Protein AF-A0A3D6E1V9-F1 (afdb_monomer_lite)

Radius of gyration: 14.33 Å; chains: 1; bounding box: 38×24×37 Å

Sequence (62 aa):
PQLAGSLVKDMRIATADDFAYTDPVDGSRSERQGIRILLDDGSRVVFRLSGTGTEGATLRVY

Secondary structure (DSSP, 8-state):
---TT-EETTEEEEEEEE--EE-TTT--EE----EEEEETTS-EEEEEEES-SSS--EEEE-

pLDDT: mean 94.23, std 7.51, range [58.34, 98.5]

Structure (mmCIF, N/CA/C/O backbone):
data_AF-A0A3D6E1V9-F1
#
_entry.id   AF-A0A3D6E1V9-F1
#
loop_
_atom_site.group_PDB
_atom_site.id
_atom_site.type_symbol
_atom_site.label_atom_id
_atom_site.label_alt_id
_atom_site.label_comp_id
_atom_site.label_asym_id
_atom_site.label_entity_id
_atom_site.label_seq_id
_atom_site.pdbx_PDB_ins_code
_atom_site.Cartn_x
_atom_site.Cartn_y
_atom_site.Cartn_z
_atom_site.occupancy
_atom_site.B_iso_or_equiv
_atom_site.auth_seq_id
_atom_site.auth_comp_id
_atom_site.auth_asym_id
_atom_site.auth_atom_id
_atom_site.pdbx_PDB_model_num
ATOM 1 N N . PRO A 1 1 ? 1.996 -8.584 16.047 1.00 58.34 1 PRO A N 1
ATOM 2 C CA . PRO A 1 1 ? 0.527 -8.480 15.879 1.00 58.34 1 PRO A CA 1
ATOM 3 C C . PRO A 1 1 ? 0.144 -8.591 14.401 1.00 58.34 1 PRO A C 1
ATOM 5 O O . PRO A 1 1 ? 0.673 -7.847 13.581 1.00 58.34 1 PRO A O 1
ATOM 8 N N . GLN A 1 2 ? -0.724 -9.540 14.061 1.00 82.75 2 GLN A N 1
ATOM 9 C CA . GLN A 1 2 ? -1.296 -9.625 12.719 1.00 82.75 2 GLN A CA 1
ATOM 10 C C . GLN A 1 2 ? -2.386 -8.552 12.597 1.00 82.75 2 GLN A C 1
ATOM 12 O O . GLN A 1 2 ? -3.285 -8.502 13.432 1.00 82.75 2 GLN A O 1
ATOM 17 N N . LEU A 1 3 ? -2.254 -7.643 11.625 1.00 92.25 3 LEU A N 1
ATOM 18 C CA . LEU A 1 3 ? -3.171 -6.505 11.468 1.00 92.25 3 LEU A CA 1
ATOM 19 C C . LEU A 1 3 ? -4.525 -6.925 10.880 1.00 92.25 3 LEU A C 1
ATOM 21 O O . LEU A 1 3 ? -5.557 -6.414 11.307 1.00 92.25 3 LEU A O 1
ATOM 25 N N . ALA A 1 4 ? -4.528 -7.856 9.923 1.00 95.38 4 ALA A N 1
ATOM 26 C CA . ALA A 1 4 ? -5.756 -8.362 9.314 1.00 95.38 4 ALA A CA 1
ATOM 27 C C . ALA A 1 4 ? -6.683 -8.983 10.373 1.00 95.38 4 ALA A C 1
ATOM 29 O O . ALA A 1 4 ? -6.235 -9.736 11.238 1.00 95.38 4 ALA A O 1
ATOM 30 N N . GLY A 1 5 ? -7.969 -8.647 10.312 1.00 95.50 5 GLY A N 1
ATOM 31 C CA . GLY A 1 5 ? -8.990 -9.072 11.268 1.00 95.50 5 GLY A CA 1
ATOM 32 C C . GLY A 1 5 ? -9.067 -8.238 12.551 1.00 95.50 5 GLY A C 1
ATOM 33 O O . GLY A 1 5 ? -10.029 -8.400 13.307 1.00 95.50 5 GLY A O 1
ATOM 34 N N . SER A 1 6 ? -8.109 -7.338 12.802 1.00 96.00 6 SER A N 1
ATOM 35 C CA . SER A 1 6 ? -8.138 -6.449 13.969 1.00 96.00 6 SER A CA 1
ATOM 36 C C . SER A 1 6 ? -9.083 -5.253 13.779 1.00 96.00 6 SER A C 1
ATOM 38 O O . SER A 1 6 ? -9.423 -4.873 12.656 1.00 96.00 6 SER A O 1
ATOM 40 N N . LEU A 1 7 ? -9.518 -4.673 14.902 1.00 95.88 7 LEU A N 1
ATOM 41 C CA . LEU A 1 7 ? -10.311 -3.445 14.955 1.00 95.88 7 LEU A CA 1
ATOM 42 C C . LEU A 1 7 ? -9.429 -2.281 15.411 1.00 95.88 7 LEU A C 1
ATOM 44 O O . LEU A 1 7 ? -8.735 -2.384 16.424 1.00 95.88 7 LEU A O 1
ATOM 48 N N . VAL A 1 8 ? -9.493 -1.160 14.695 1.00 94.12 8 VAL A N 1
ATOM 49 C CA . VAL A 1 8 ? -8.817 0.093 15.050 1.00 94.12 8 VAL A CA 1
ATOM 50 C C . VAL A 1 8 ? -9.831 1.223 14.964 1.00 94.12 8 VAL A C 1
ATOM 52 O O . VAL A 1 8 ? -10.292 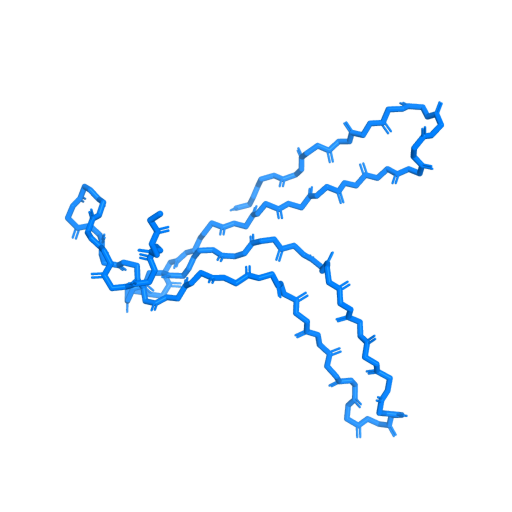1.544 13.876 1.00 94.12 8 VAL A O 1
ATOM 55 N N . LYS A 1 9 ? -10.172 1.842 16.104 1.00 93.62 9 LYS A N 1
ATOM 56 C CA . LYS A 1 9 ? -11.202 2.900 16.183 1.00 93.62 9 LYS A CA 1
ATOM 57 C C . LYS A 1 9 ? -12.497 2.506 15.451 1.00 93.62 9 LYS A C 1
ATOM 59 O O . LYS A 1 9 ? -12.958 3.228 14.575 1.00 93.62 9 LYS A O 1
ATOM 64 N N . ASP A 1 10 ? -13.001 1.314 15.762 1.00 94.75 10 ASP A N 1
ATOM 65 C CA . ASP A 1 10 ? -14.204 0.715 15.163 1.00 94.75 10 ASP A CA 1
ATOM 66 C C . ASP A 1 10 ? -14.132 0.425 13.650 1.00 94.75 10 ASP A C 1
ATOM 68 O O . ASP A 1 10 ? -15.084 -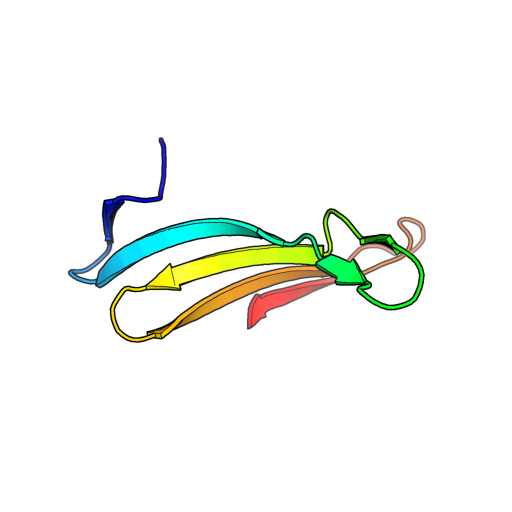0.095 13.075 1.00 94.75 10 ASP A O 1
ATOM 72 N N . MET A 1 11 ? -12.983 0.653 13.008 1.00 95.75 11 MET A N 1
ATOM 73 C CA . MET A 1 11 ? -12.722 0.249 11.628 1.00 95.75 11 MET A CA 1
ATOM 74 C C . MET A 1 11 ? -12.061 -1.130 11.605 1.00 95.75 11 MET A C 1
ATOM 76 O O . MET A 1 11 ? -11.032 -1.356 12.251 1.00 95.75 11 MET A O 1
ATOM 80 N N . ARG A 1 12 ? -12.644 -2.066 10.854 1.00 97.25 12 ARG A N 1
ATOM 81 C CA . ARG A 1 12 ? -12.105 -3.420 10.687 1.00 97.25 12 ARG A CA 1
ATOM 82 C C . ARG A 1 1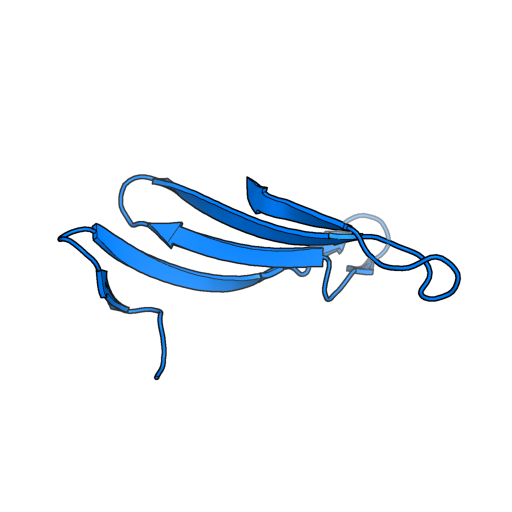2 ? -11.077 -3.446 9.563 1.00 97.25 12 ARG A C 1
ATOM 84 O O . ARG A 1 12 ? -11.382 -3.064 8.436 1.00 97.25 12 ARG A O 1
ATOM 91 N N . ILE A 1 13 ? -9.868 -3.915 9.874 1.00 97.69 13 ILE A N 1
ATOM 92 C CA . ILE A 1 13 ? -8.819 -4.143 8.876 1.00 97.69 13 ILE A CA 1
ATOM 93 C C . ILE A 1 13 ? -9.117 -5.458 8.160 1.00 97.69 13 ILE A C 1
ATOM 95 O O . ILE A 1 13 ? -8.962 -6.532 8.745 1.00 97.69 13 ILE A O 1
ATOM 99 N N . ALA A 1 14 ? -9.503 -5.371 6.891 1.00 97.62 14 ALA A N 1
ATOM 100 C CA . ALA A 1 14 ? -9.752 -6.520 6.030 1.00 97.62 14 ALA A CA 1
ATOM 101 C C . ALA A 1 14 ? -8.438 -7.247 5.720 1.00 97.62 14 ALA A C 1
ATOM 103 O O . ALA A 1 14 ? -8.272 -8.439 5.981 1.00 97.62 14 ALA A O 1
ATOM 104 N N . THR A 1 15 ? -7.462 -6.494 5.208 1.00 97.12 15 THR A N 1
ATOM 105 C CA . THR A 1 15 ? -6.153 -7.013 4.805 1.00 97.12 15 THR A CA 1
ATOM 106 C C . THR A 1 15 ? -5.065 -5.979 5.049 1.00 97.12 15 THR A C 1
ATOM 108 O O . THR A 1 15 ? -5.292 -4.780 4.883 1.00 97.12 15 THR A O 1
ATOM 111 N N . ALA A 1 16 ? -3.864 -6.449 5.373 1.00 97.44 16 ALA A N 1
ATOM 112 C CA . ALA A 1 16 ? -2.663 -5.629 5.384 1.00 97.44 16 ALA A CA 1
ATOM 113 C C . ALA A 1 16 ? -1.528 -6.398 4.705 1.00 97.44 16 ALA A C 1
ATOM 115 O O . ALA A 1 16 ? -1.207 -7.509 5.135 1.00 97.44 16 ALA A O 1
ATOM 116 N N . ASP A 1 17 ? -0.956 -5.835 3.645 1.00 97.12 17 ASP A N 1
ATOM 117 C CA . ASP A 1 17 ? 0.055 -6.497 2.821 1.00 97.12 17 ASP A CA 1
ATOM 118 C C . ASP A 1 17 ? 1.142 -5.537 2.324 1.00 97.12 17 ASP A C 1
ATOM 120 O O . ASP A 1 17 ? 1.009 -4.316 2.413 1.00 97.12 17 ASP A O 1
ATOM 124 N N . ASP A 1 18 ? 2.237 -6.111 1.821 1.00 97.31 18 ASP A N 1
ATOM 125 C CA . ASP A 1 18 ? 3.193 -5.402 0.973 1.00 97.31 18 ASP A CA 1
ATOM 126 C C . ASP A 1 18 ? 2.839 -5.693 -0.486 1.00 97.31 18 ASP A C 1
ATOM 128 O O . ASP A 1 18 ? 2.845 -6.848 -0.923 1.00 97.31 18 ASP A O 1
ATOM 132 N N . PHE A 1 19 ? 2.459 -4.652 -1.221 1.00 97.88 19 PHE A N 1
ATOM 133 C CA . PHE A 1 19 ? 1.853 -4.793 -2.531 1.00 97.88 19 PHE A CA 1
ATOM 134 C C . PHE A 1 19 ? 2.821 -5.432 -3.528 1.00 97.88 19 PHE A C 1
ATOM 136 O O . PHE A 1 19 ? 3.945 -4.964 -3.741 1.00 97.88 19 PHE A O 1
ATOM 143 N N . ALA A 1 20 ? 2.332 -6.481 -4.184 1.00 98.00 20 ALA A N 1
ATOM 144 C CA . ALA A 1 20 ? 2.970 -7.095 -5.330 1.00 98.00 20 ALA A CA 1
ATOM 145 C C . ALA A 1 20 ? 1.989 -7.165 -6.502 1.00 98.00 20 ALA A C 1
ATOM 147 O O . ALA A 1 20 ? 0.790 -7.383 -6.318 1.00 98.00 20 ALA A O 1
ATOM 148 N N . TYR A 1 21 ? 2.520 -7.005 -7.707 1.00 97.94 21 TYR A N 1
ATOM 149 C CA . TYR A 1 21 ? 1.776 -7.108 -8.954 1.00 97.94 21 TYR A CA 1
ATOM 150 C C . TYR A 1 21 ? 2.504 -8.059 -9.898 1.00 97.94 21 TYR A C 1
ATOM 152 O O . TYR A 1 21 ? 3.719 -7.946 -10.074 1.00 97.94 21 TYR A O 1
ATOM 160 N N . THR A 1 22 ? 1.757 -8.991 -10.484 1.00 98.38 22 THR A N 1
ATOM 161 C CA . THR A 1 22 ? 2.233 -9.850 -11.569 1.00 98.38 22 THR A CA 1
ATOM 162 C C . THR A 1 22 ? 1.590 -9.364 -12.853 1.00 98.38 22 THR A C 1
ATOM 164 O O . THR A 1 22 ? 0.363 -9.355 -12.958 1.00 98.38 22 THR A O 1
ATOM 167 N N . ASP A 1 23 ? 2.414 -8.940 -13.803 1.00 98.19 23 ASP A N 1
ATOM 168 C CA . ASP A 1 23 ? 1.943 -8.481 -15.097 1.00 98.19 23 ASP A CA 1
ATOM 169 C C . ASP A 1 23 ? 1.382 -9.670 -15.902 1.00 98.19 23 ASP A C 1
ATOM 171 O O . ASP A 1 23 ? 2.067 -10.683 -16.061 1.00 98.19 23 ASP A O 1
ATOM 175 N N . PRO A 1 24 ? 0.128 -9.604 -16.382 1.00 98.12 24 PRO A N 1
ATOM 176 C CA . PRO A 1 24 ? -0.502 -10.722 -17.078 1.00 98.12 24 PRO A CA 1
ATOM 177 C C . PRO A 1 24 ? -0.024 -10.890 -18.529 1.00 98.12 24 PRO A C 1
ATOM 179 O O . PRO A 1 24 ? -0.392 -11.878 -19.162 1.00 98.12 24 PRO A O 1
ATOM 182 N N . VAL A 1 25 ? 0.742 -9.940 -19.077 1.00 98.50 25 VAL A N 1
ATOM 183 C CA . VAL A 1 25 ? 1.264 -9.973 -20.449 1.00 98.50 25 VAL A CA 1
ATOM 184 C C . VAL A 1 25 ? 2.621 -10.664 -20.486 1.00 98.50 25 VAL A C 1
ATOM 186 O O . VAL A 1 25 ? 2.819 -11.564 -21.301 1.00 98.50 25 VAL A O 1
ATOM 189 N N . ASP A 1 26 ? 3.544 -10.264 -19.609 1.00 98.25 26 ASP A N 1
ATOM 190 C CA . ASP A 1 26 ? 4.921 -10.781 -19.605 1.00 98.25 26 ASP A CA 1
ATOM 191 C C . ASP A 1 26 ? 5.271 -11.663 -18.393 1.00 98.25 26 ASP A C 1
ATOM 193 O O . ASP A 1 26 ? 6.339 -12.276 -18.357 1.00 98.25 26 ASP A O 1
ATOM 197 N N . GLY A 1 27 ? 4.371 -11.778 -17.412 1.00 98.19 27 GLY A N 1
ATOM 198 C CA . GLY A 1 27 ? 4.568 -12.584 -16.207 1.00 98.19 27 GLY A CA 1
ATOM 199 C C . GLY A 1 27 ? 5.555 -11.984 -15.203 1.00 98.19 27 GLY A C 1
ATOM 200 O O . GLY A 1 27 ? 5.836 -12.613 -14.177 1.00 98.19 27 GLY A O 1
ATOM 201 N N . SER A 1 28 ? 6.093 -10.790 -15.460 1.00 98.38 28 SER A N 1
ATOM 202 C CA . SER A 1 28 ? 7.016 -10.121 -14.551 1.00 98.38 28 SER A CA 1
ATOM 203 C C . SER A 1 28 ? 6.332 -9.809 -13.221 1.00 98.38 28 SER A C 1
ATOM 205 O O . SER A 1 28 ? 5.144 -9.486 -13.154 1.00 98.38 28 SER A O 1
ATOM 207 N N . ARG A 1 29 ? 7.082 -9.934 -12.121 1.00 98.31 29 ARG A N 1
ATOM 208 C CA . ARG A 1 29 ? 6.563 -9.706 -10.771 1.00 98.31 29 ARG A CA 1
ATOM 209 C C . ARG A 1 29 ? 7.273 -8.533 -10.120 1.00 98.31 29 ARG A C 1
ATOM 211 O O . ARG A 1 29 ? 8.463 -8.597 -9.825 1.00 98.31 29 ARG A O 1
ATOM 218 N N . SER A 1 30 ? 6.514 -7.477 -9.866 1.00 98.00 30 SER A N 1
ATOM 219 C CA . SER A 1 30 ? 6.953 -6.324 -9.088 1.00 98.00 30 SER A CA 1
ATOM 220 C C . SER A 1 30 ? 6.556 -6.526 -7.634 1.00 98.00 30 SER A C 1
ATOM 222 O O . SER A 1 30 ? 5.372 -6.607 -7.324 1.00 98.00 30 SER A O 1
ATOM 224 N N . GLU A 1 31 ? 7.535 -6.606 -6.741 1.00 97.88 31 GLU A N 1
ATOM 225 C CA . GLU A 1 31 ? 7.325 -6.744 -5.296 1.00 97.88 31 GLU A CA 1
ATOM 226 C C . GLU A 1 31 ? 7.673 -5.440 -4.567 1.00 97.88 31 GLU A C 1
ATOM 228 O O . GLU A 1 31 ? 8.322 -4.557 -5.136 1.00 97.88 31 GLU A O 1
ATOM 233 N N . ARG A 1 32 ? 7.275 -5.326 -3.293 1.00 96.00 32 ARG A N 1
ATOM 234 C CA . ARG A 1 32 ? 7.617 -4.198 -2.408 1.00 96.00 32 ARG A CA 1
ATOM 235 C C . ARG A 1 32 ? 7.131 -2.839 -2.915 1.00 96.00 32 ARG A C 1
ATOM 237 O O . ARG A 1 32 ? 7.812 -1.822 -2.776 1.00 96.00 32 ARG A O 1
ATOM 244 N N . GLN A 1 33 ? 5.962 -2.817 -3.556 1.00 97.31 33 GLN A N 1
ATOM 245 C CA . GLN A 1 33 ? 5.421 -1.623 -4.214 1.00 97.31 33 GLN A CA 1
ATOM 246 C C . GLN A 1 33 ? 4.636 -0.700 -3.269 1.00 97.31 33 GLN A C 1
ATOM 248 O O . GLN A 1 33 ? 4.130 0.341 -3.699 1.00 97.31 33 GLN A O 1
ATOM 253 N N . GLY A 1 34 ? 4.580 -1.032 -1.979 1.00 97.38 34 GLY A N 1
ATOM 254 C CA . GLY A 1 34 ? 3.996 -0.202 -0.932 1.00 97.38 34 GLY A CA 1
ATOM 255 C C . GLY A 1 34 ? 3.144 -1.023 0.024 1.00 97.38 34 GLY A C 1
ATOM 256 O O . GLY A 1 34 ? 2.445 -1.945 -0.386 1.00 97.38 34 GLY A O 1
ATOM 257 N N . ILE A 1 35 ? 3.167 -0.651 1.299 1.00 97.69 35 ILE A N 1
ATOM 258 C CA . ILE A 1 35 ? 2.348 -1.287 2.326 1.00 97.69 35 ILE A CA 1
ATOM 259 C C . ILE A 1 35 ? 0.927 -0.753 2.219 1.00 97.69 35 ILE A C 1
ATOM 261 O O . ILE A 1 35 ? 0.727 0.464 2.227 1.00 97.69 35 ILE A O 1
ATOM 265 N N . ARG A 1 36 ? -0.062 -1.642 2.153 1.00 98.19 36 ARG A N 1
ATOM 266 C CA . ARG A 1 36 ? -1.480 -1.275 2.092 1.00 98.19 36 ARG A CA 1
ATOM 267 C C . ARG A 1 36 ? -2.199 -1.774 3.332 1.00 98.19 36 ARG A C 1
ATOM 269 O O . ARG A 1 36 ? -2.002 -2.910 3.750 1.00 98.19 36 ARG A O 1
ATOM 276 N N . ILE A 1 37 ? -3.067 -0.936 3.884 1.00 97.88 37 ILE A N 1
ATOM 277 C CA . ILE A 1 37 ? -4.046 -1.307 4.906 1.00 97.88 37 ILE A CA 1
ATOM 278 C C . ILE A 1 37 ? -5.416 -1.061 4.288 1.00 97.88 37 ILE A C 1
ATOM 280 O O . ILE A 1 37 ? -5.751 0.084 3.985 1.00 97.88 37 ILE A O 1
ATOM 284 N N . LEU A 1 38 ? -6.175 -2.130 4.057 1.00 98.00 38 LEU A N 1
ATOM 285 C CA . LEU A 1 38 ? -7.510 -2.071 3.469 1.00 98.00 38 LEU A CA 1
ATOM 286 C C . LEU A 1 38 ? -8.539 -2.323 4.568 1.00 98.00 38 LEU A C 1
ATOM 288 O O . LEU A 1 38 ? -8.393 -3.267 5.350 1.00 98.00 38 LEU A O 1
ATOM 292 N N . LEU A 1 39 ? -9.564 -1.480 4.614 1.00 98.19 39 LEU A N 1
ATOM 293 C CA . LEU A 1 39 ? -10.690 -1.602 5.530 1.00 98.19 39 LEU A CA 1
ATOM 294 C C . LEU A 1 39 ? -11.888 -2.242 4.815 1.00 98.19 39 LEU A C 1
ATOM 296 O O . LEU A 1 39 ? -11.985 -2.201 3.587 1.00 98.19 39 LEU A O 1
ATOM 300 N N . ASP A 1 40 ? -12.799 -2.841 5.581 1.00 97.94 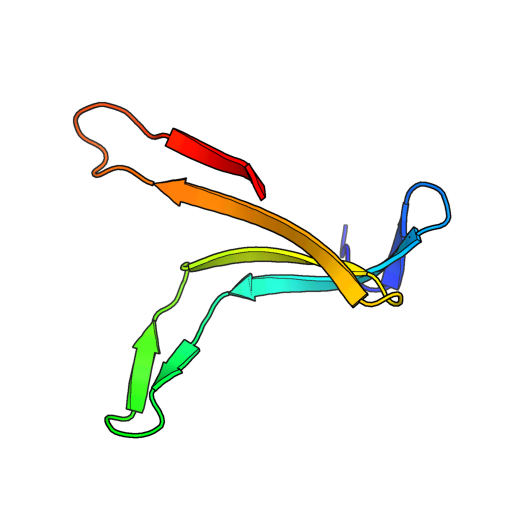40 ASP A N 1
ATOM 301 C CA . ASP A 1 40 ? -13.969 -3.542 5.022 1.00 97.94 40 ASP A CA 1
ATOM 302 C C . ASP A 1 40 ? -14.950 -2.622 4.277 1.00 97.94 40 ASP A C 1
ATOM 304 O O . ASP A 1 40 ? -15.700 -3.083 3.420 1.00 97.94 40 ASP A O 1
ATOM 308 N N . ASP A 1 41 ? -14.942 -1.321 4.570 1.00 97.12 41 ASP A N 1
ATOM 309 C CA . ASP A 1 41 ? -15.775 -0.323 3.889 1.00 97.12 41 ASP A CA 1
ATOM 310 C C . ASP A 1 41 ? -15.195 0.137 2.535 1.00 97.12 41 ASP A C 1
ATOM 312 O O . ASP A 1 41 ? -15.761 1.004 1.869 1.00 97.12 41 ASP A O 1
ATOM 316 N N . GLY A 1 42 ? -14.065 -0.442 2.115 1.00 97.06 42 GLY A N 1
ATOM 317 C CA . GLY A 1 42 ? -13.366 -0.108 0.876 1.00 97.06 42 GLY A CA 1
ATOM 318 C C . GLY A 1 42 ? -12.399 1.073 0.992 1.00 97.06 42 GLY A C 1
ATOM 319 O O . GLY A 1 42 ? -11.680 1.363 0.029 1.00 97.06 42 GLY A O 1
ATOM 320 N N . SER A 1 43 ? -12.329 1.740 2.146 1.00 97.62 43 SER A N 1
ATOM 321 C CA . SER A 1 43 ? -11.300 2.744 2.413 1.00 97.62 43 SER A CA 1
ATOM 322 C C . SER A 1 43 ? -9.927 2.093 2.628 1.00 97.62 43 SER A C 1
ATOM 324 O O . SER A 1 43 ? -9.795 0.884 2.856 1.00 97.62 43 SER A O 1
ATOM 326 N N . ARG A 1 44 ? -8.858 2.885 2.483 1.00 97.75 44 ARG A N 1
ATOM 327 C CA . ARG A 1 44 ? -7.485 2.381 2.584 1.00 97.75 44 ARG A CA 1
ATOM 328 C C . ARG A 1 44 ? -6.485 3.462 2.948 1.00 97.75 44 ARG A C 1
ATOM 330 O O . ARG A 1 44 ? -6.684 4.623 2.609 1.00 97.75 44 ARG A O 1
ATOM 337 N N . VAL A 1 45 ? -5.385 3.022 3.549 1.00 97.75 45 VAL A N 1
ATOM 338 C CA . VAL A 1 45 ? -4.165 3.814 3.742 1.00 97.75 45 VAL A CA 1
ATOM 339 C C . VAL A 1 45 ? -3.012 3.090 3.059 1.00 97.75 45 VAL A C 1
ATOM 341 O O . VAL A 1 45 ? -2.887 1.866 3.179 1.00 97.75 45 VAL A O 1
ATOM 344 N N . VAL A 1 46 ? -2.167 3.827 2.341 1.00 98.12 46 VAL A N 1
ATOM 345 C CA . VAL A 1 46 ? -0.998 3.267 1.652 1.00 98.12 46 VAL A CA 1
ATOM 346 C C . VAL A 1 46 ? 0.271 4.013 2.047 1.00 98.12 46 VAL A C 1
ATOM 348 O O . VAL A 1 46 ? 0.354 5.235 1.941 1.00 98.12 46 VAL A O 1
ATOM 351 N N . PHE A 1 47 ? 1.296 3.258 2.438 1.00 97.94 47 PHE A N 1
ATOM 352 C CA . PHE A 1 47 ? 2.632 3.765 2.730 1.00 97.94 47 PHE A CA 1
ATOM 353 C C . PHE A 1 47 ? 3.604 3.310 1.652 1.00 97.94 47 PHE A C 1
ATOM 355 O O . PHE A 1 47 ? 3.750 2.114 1.394 1.00 97.94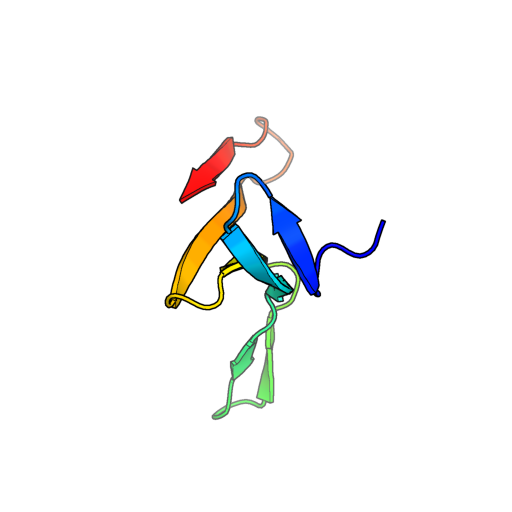 47 PHE A O 1
ATOM 362 N N . ARG A 1 48 ? 4.324 4.251 1.044 1.00 97.06 48 ARG A N 1
ATOM 363 C CA . ARG A 1 48 ? 5.338 3.934 0.037 1.00 97.06 48 ARG A CA 1
ATOM 364 C C . ARG A 1 48 ? 6.616 4.707 0.296 1.00 97.06 48 ARG A C 1
ATOM 366 O O . ARG A 1 48 ? 6.617 5.936 0.306 1.00 97.06 48 ARG A O 1
ATOM 373 N N . LEU A 1 49 ? 7.717 3.980 0.449 1.00 94.25 49 LEU A N 1
ATOM 374 C CA . LEU A 1 49 ? 9.040 4.583 0.451 1.00 94.25 49 LEU A CA 1
ATOM 375 C C . LEU A 1 49 ? 9.454 4.883 -0.992 1.00 94.25 49 LEU A C 1
ATOM 377 O O . LEU A 1 49 ? 9.293 4.054 -1.887 1.00 94.25 49 LEU A O 1
ATOM 381 N N . SER A 1 50 ? 9.971 6.080 -1.226 1.00 90.19 50 SER A N 1
ATOM 382 C CA . SER A 1 50 ? 10.496 6.491 -2.525 1.00 90.19 50 SER A CA 1
ATOM 383 C C . SER A 1 50 ? 11.829 7.200 -2.347 1.00 90.19 50 SER A C 1
ATOM 385 O O . SER A 1 50 ? 11.994 7.973 -1.411 1.00 90.19 50 SER A O 1
ATOM 387 N N . GLY A 1 51 ? 12.783 6.921 -3.226 1.00 86.12 51 GLY A N 1
ATOM 388 C CA . GLY A 1 51 ? 14.149 7.432 -3.135 1.00 86.12 51 GLY A CA 1
ATOM 389 C C . GLY A 1 51 ? 15.155 6.360 -3.537 1.00 86.12 51 GLY A C 1
ATOM 390 O O . GLY A 1 51 ? 14.846 5.171 -3.513 1.00 86.12 51 GLY A O 1
ATOM 391 N N . THR A 1 52 ? 16.348 6.787 -3.935 1.00 77.56 52 THR A N 1
ATOM 392 C CA . THR A 1 52 ? 17.417 5.918 -4.458 1.00 77.56 52 THR A CA 1
ATOM 393 C C . THR A 1 52 ? 18.471 5.564 -3.406 1.00 77.56 52 THR A C 1
ATOM 395 O O . THR A 1 52 ? 19.473 4.936 -3.726 1.00 77.56 52 THR A O 1
ATOM 398 N N . GLY A 1 53 ? 18.262 5.954 -2.143 1.00 68.25 53 GLY A N 1
ATOM 399 C CA . GLY A 1 53 ? 19.159 5.642 -1.024 1.00 68.25 53 GLY A CA 1
ATOM 400 C C . GLY A 1 53 ? 20.397 6.540 -0.906 1.00 68.25 53 GLY A C 1
ATOM 401 O O . GLY A 1 53 ? 21.105 6.442 0.089 1.00 68.25 53 GLY A O 1
ATOM 402 N N . THR A 1 54 ? 20.645 7.433 -1.869 1.00 78.44 54 THR A N 1
ATOM 403 C CA . THR A 1 54 ? 21.831 8.311 -1.903 1.00 78.44 54 THR A CA 1
ATOM 404 C C . THR A 1 54 ? 21.573 9.727 -1.385 1.00 78.44 54 THR A C 1
ATOM 406 O O . THR A 1 54 ? 22.473 10.333 -0.818 1.00 78.44 54 THR A O 1
ATOM 409 N N . GLU A 1 55 ? 20.349 10.243 -1.523 1.00 80.81 55 GLU A N 1
ATOM 410 C CA . GLU A 1 55 ? 19.974 11.616 -1.121 1.00 80.81 55 GLU A CA 1
ATOM 411 C C . GLU A 1 55 ? 18.795 11.631 -0.131 1.00 80.81 55 GLU A C 1
ATOM 413 O O . GLU A 1 55 ? 18.014 12.577 -0.051 1.00 80.81 55 GLU A O 1
ATOM 418 N N . GLY A 1 56 ? 18.656 10.549 0.638 1.00 84.94 56 GLY A N 1
ATOM 419 C CA . GLY A 1 56 ? 17.533 10.335 1.545 1.00 84.94 56 GLY A CA 1
ATOM 420 C C . GLY A 1 56 ? 16.350 9.628 0.881 1.00 84.94 56 GLY A C 1
ATOM 421 O O . GLY A 1 56 ? 16.417 9.150 -0.254 1.00 84.94 56 GLY A O 1
ATOM 422 N N . ALA A 1 57 ? 15.265 9.504 1.641 1.00 90.62 57 ALA A N 1
ATOM 423 C CA . ALA A 1 57 ? 14.047 8.851 1.195 1.00 90.62 57 ALA A CA 1
ATOM 424 C C . ALA A 1 57 ? 12.824 9.673 1.598 1.00 90.62 57 ALA A C 1
ATOM 426 O O . ALA A 1 57 ? 12.750 10.236 2.688 1.00 90.62 57 ALA A O 1
ATOM 427 N N . THR A 1 58 ? 11.840 9.715 0.713 1.00 93.38 58 THR A N 1
ATOM 428 C CA . THR A 1 58 ? 10.528 10.295 0.957 1.00 93.38 58 THR A CA 1
ATOM 429 C C . THR A 1 58 ? 9.551 9.178 1.289 1.00 93.38 58 THR A C 1
ATOM 431 O O . THR A 1 58 ? 9.314 8.289 0.463 1.00 93.38 58 THR A O 1
ATOM 434 N N . LEU A 1 59 ? 8.942 9.249 2.474 1.00 94.81 59 LEU A N 1
ATOM 435 C CA . LEU A 1 59 ? 7.756 8.462 2.790 1.00 94.81 59 LEU A CA 1
ATOM 436 C C . LEU A 1 59 ? 6.531 9.158 2.191 1.00 94.81 59 LEU A C 1
ATOM 438 O O . LEU A 1 59 ? 6.212 10.289 2.551 1.00 94.81 59 LEU A O 1
ATOM 442 N N . ARG A 1 60 ? 5.845 8.474 1.278 1.00 96.75 60 ARG A N 1
ATOM 443 C CA . ARG A 1 60 ? 4.568 8.910 0.713 1.00 96.75 60 ARG A CA 1
ATOM 444 C C . ARG A 1 60 ? 3.438 8.205 1.455 1.00 96.75 60 ARG A C 1
ATOM 446 O O . ARG A 1 60 ? 3.479 6.981 1.596 1.00 96.75 60 ARG A O 1
ATOM 453 N N . VAL A 1 61 ? 2.466 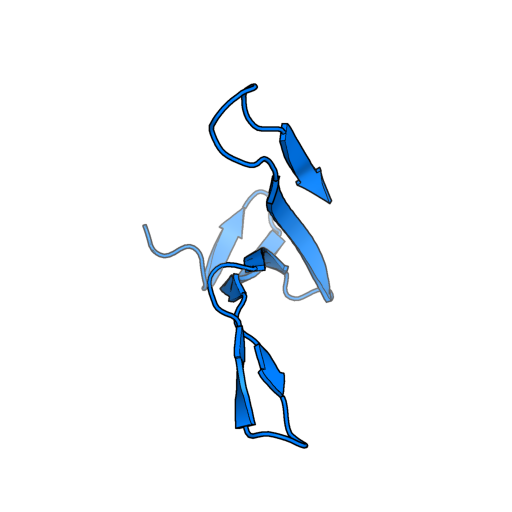8.984 1.920 1.00 97.75 61 VAL A N 1
ATOM 454 C CA . VAL A 1 61 ? 1.264 8.502 2.609 1.00 97.75 61 VAL A CA 1
ATOM 455 C C . VAL A 1 61 ? 0.060 8.903 1.767 1.00 97.75 61 VAL A C 1
ATOM 457 O O . VAL A 1 61 ? -0.064 10.077 1.412 1.00 97.75 61 VAL A O 1
ATOM 460 N N . TYR A 1 62 ? -0.770 7.922 1.428 1.00 97.19 62 TYR A N 1
ATOM 461 C CA . TYR A 1 62 ? -1.996 8.078 0.647 1.00 97.19 62 TYR A CA 1
ATOM 462 C C . TYR A 1 62 ? -3.190 7.554 1.429 1.00 97.19 62 TYR A C 1
ATOM 464 O O . TYR A 1 62 ? -3.006 6.539 2.146 1.00 97.19 62 TYR A O 1
#

Foldseek 3Di:
DAQAQDADPNWHFPDWDQDWDQDPPPRDIDTRQWIWTATPVRDIKTWHWDDDPPPDIDIDID